Protein AF-A0AAN7I940-F1 (afdb_monomer_lite)

Secondary structure (DSSP, 8-state):
-HHHHHHHHHHHHHHHHHHHHHHHHHHHHHHHHHHHHHHHHHHHTT----HHHHHHHHHHHHHHHHHHHHHHHHHHHHTT-SS--HHHHHHHS-TTSS-SS---------------

Structure (mmCIF, N/CA/C/O backbone):
data_AF-A0AAN7I940-F1
#
_entry.id   AF-A0AAN7I940-F1
#
loop_
_atom_site.group_PDB
_atom_site.id
_atom_site.type_symbol
_atom_site.label_atom_id
_atom_site.label_alt_id
_atom_site.label_comp_id
_atom_site.label_asym_id
_atom_site.label_entity_id
_atom_site.label_seq_id
_atom_site.pdbx_PDB_ins_code
_atom_site.Cartn_x
_atom_site.Cartn_y
_atom_site.Cartn_z
_atom_site.occupancy
_atom_site.B_iso_or_equiv
_atom_site.auth_seq_id
_atom_site.auth_comp_id
_atom_site.auth_asym_id
_atom_site.auth_atom_id
_atom_site.pdbx_PDB_model_num
ATOM 1 N N . MET A 1 1 ? 41.127 17.660 -1.373 1.00 55.50 1 MET A N 1
ATOM 2 C CA . MET A 1 1 ? 40.218 16.534 -1.659 1.00 55.50 1 MET A CA 1
ATOM 3 C C . MET A 1 1 ? 39.115 16.435 -0.601 1.00 55.50 1 MET A C 1
ATOM 5 O O . MET A 1 1 ? 37.997 16.185 -1.002 1.00 55.50 1 MET A O 1
ATOM 9 N N . GLU A 1 2 ? 39.374 16.739 0.683 1.00 57.25 2 GLU A N 1
ATOM 10 C CA . GLU A 1 2 ? 38.366 16.709 1.779 1.00 57.25 2 GLU A CA 1
ATOM 11 C C . GLU A 1 2 ? 37.111 17.580 1.573 1.00 57.25 2 GLU A C 1
ATOM 13 O O . GLU A 1 2 ? 36.009 17.143 1.863 1.00 57.25 2 GLU A O 1
ATOM 18 N N . LYS A 1 3 ? 37.226 18.785 0.998 1.00 58.50 3 LYS A N 1
ATOM 19 C CA . LYS A 1 3 ? 36.043 19.645 0.775 1.00 58.50 3 LYS A CA 1
ATOM 20 C C . LYS A 1 3 ? 35.004 19.077 -0.201 1.00 58.50 3 LYS A C 1
ATOM 22 O O . LYS A 1 3 ? 33.882 19.563 -0.213 1.00 58.50 3 LYS A O 1
ATOM 27 N N . ALA A 1 4 ? 35.394 18.139 -1.065 1.00 63.47 4 ALA A N 1
ATOM 28 C CA . ALA A 1 4 ? 34.461 17.514 -1.999 1.00 63.47 4 ALA A CA 1
ATOM 29 C C . ALA A 1 4 ? 33.663 16.401 -1.309 1.00 63.47 4 ALA A C 1
ATOM 31 O O . ALA A 1 4 ? 32.468 16.299 -1.537 1.00 63.47 4 ALA A O 1
ATOM 32 N N . THR A 1 5 ? 34.304 15.644 -0.415 1.00 65.88 5 THR A N 1
ATOM 33 C CA . THR A 1 5 ? 33.672 14.535 0.308 1.00 65.88 5 THR A CA 1
ATOM 34 C C . THR A 1 5 ? 32.705 15.014 1.388 1.00 65.88 5 THR A C 1
ATOM 36 O O . THR A 1 5 ? 31.651 14.415 1.539 1.00 65.88 5 THR A O 1
ATOM 39 N N . ASP A 1 6 ? 33.005 16.120 2.082 1.00 68.31 6 ASP A N 1
ATOM 40 C CA . ASP A 1 6 ? 32.066 16.701 3.061 1.00 68.31 6 ASP A CA 1
ATOM 41 C C . ASP A 1 6 ? 30.784 17.209 2.382 1.00 68.31 6 ASP A C 1
ATOM 43 O O . ASP A 1 6 ? 29.684 16.973 2.862 1.00 68.31 6 ASP A O 1
ATOM 47 N N . MET A 1 7 ? 30.916 17.851 1.218 1.00 70.25 7 MET A N 1
ATOM 48 C CA . MET A 1 7 ? 29.776 18.406 0.479 1.00 70.25 7 MET A CA 1
ATOM 49 C C . MET A 1 7 ? 28.945 17.326 -0.241 1.00 70.25 7 MET A C 1
ATOM 51 O O . MET A 1 7 ? 27.768 17.541 -0.517 1.00 70.25 7 MET A O 1
ATOM 55 N N . GLU A 1 8 ? 29.547 16.177 -0.569 1.00 73.38 8 GLU A N 1
ATOM 56 C CA . GLU A 1 8 ? 28.844 14.990 -1.080 1.00 73.38 8 GLU A CA 1
ATOM 57 C C . GLU A 1 8 ? 28.077 14.268 0.039 1.00 73.38 8 GLU A C 1
ATOM 59 O O . GLU A 1 8 ? 26.919 13.918 -0.164 1.00 73.38 8 GLU A O 1
ATOM 64 N N . MET A 1 9 ? 28.668 14.138 1.230 1.00 73.44 9 MET A N 1
ATOM 65 C CA . MET A 1 9 ? 28.028 13.540 2.409 1.00 73.44 9 MET A CA 1
ATOM 66 C C . MET A 1 9 ? 26.847 14.380 2.916 1.00 73.44 9 MET A C 1
ATOM 68 O O . MET A 1 9 ? 25.762 13.845 3.100 1.00 73.44 9 MET A O 1
ATOM 72 N N . GLU A 1 10 ? 27.006 15.704 3.037 1.00 73.06 10 GLU A N 1
ATOM 73 C CA . GLU A 1 10 ? 25.899 16.616 3.380 1.00 73.06 10 GLU A CA 1
ATOM 74 C C . GLU A 1 10 ? 24.744 16.525 2.366 1.00 73.06 10 GLU A C 1
ATOM 76 O O . GLU A 1 10 ? 23.580 16.713 2.711 1.00 73.06 10 GLU A O 1
ATOM 81 N N . ARG A 1 11 ? 25.046 16.234 1.095 1.00 77.00 11 ARG A N 1
ATOM 82 C CA . ARG A 1 11 ? 24.033 16.081 0.047 1.00 77.00 11 ARG A CA 1
ATOM 83 C C . ARG A 1 11 ? 23.303 14.741 0.134 1.00 77.00 11 ARG A C 1
ATOM 85 O O . ARG A 1 11 ? 22.097 14.718 -0.087 1.00 77.00 11 ARG A O 1
ATOM 92 N N . GLU A 1 12 ? 24.010 13.659 0.447 1.00 76.75 12 GLU A N 1
ATOM 93 C CA . GLU A 1 12 ? 23.410 12.345 0.708 1.00 76.75 12 GLU A CA 1
ATOM 94 C C . GLU A 1 12 ? 22.530 12.372 1.966 1.00 76.75 12 GLU A C 1
ATOM 96 O O . GLU A 1 12 ? 21.412 11.873 1.919 1.00 76.75 12 GLU A O 1
ATOM 101 N N . GLU A 1 13 ? 22.967 13.033 3.044 1.00 76.94 13 GLU A N 1
ATOM 102 C CA . GLU A 1 13 ? 22.176 13.201 4.275 1.00 76.94 13 GLU A CA 1
ATOM 103 C C . GLU A 1 13 ? 20.863 13.960 4.019 1.00 76.94 13 GLU A C 1
ATOM 105 O O . GLU A 1 13 ? 19.803 13.554 4.493 1.00 76.94 13 GLU A O 1
ATOM 110 N N . VAL A 1 14 ? 20.908 15.033 3.219 1.00 76.44 14 VAL A N 1
ATOM 111 C CA . VAL A 1 14 ? 19.702 15.782 2.827 1.00 76.44 14 VAL A CA 1
ATOM 112 C C . VAL A 1 14 ? 18.778 14.933 1.948 1.00 76.44 14 VAL A C 1
ATOM 114 O O . VAL A 1 14 ? 17.565 14.962 2.138 1.00 76.44 14 VAL A O 1
ATOM 117 N N . GLU A 1 15 ? 19.319 14.161 1.000 1.00 77.88 15 GLU A N 1
ATOM 118 C CA . GLU A 1 15 ? 18.518 13.252 0.169 1.00 77.88 15 GLU A CA 1
ATOM 119 C C . GLU A 1 15 ? 17.878 12.132 1.017 1.00 77.88 15 GLU A C 1
ATOM 121 O O . GLU A 1 15 ? 16.708 11.800 0.811 1.00 77.88 15 GLU A O 1
ATOM 126 N N . GLU A 1 16 ? 18.584 11.593 2.014 1.00 77.12 16 GLU A N 1
ATOM 127 C CA . GLU A 1 16 ? 18.037 10.615 2.961 1.00 77.12 16 GLU A CA 1
ATOM 128 C C . GLU A 1 16 ? 16.908 11.209 3.817 1.00 77.12 16 GLU A C 1
ATOM 130 O O . GLU A 1 16 ? 15.819 10.629 3.848 1.00 77.12 16 GLU A O 1
ATOM 135 N N . GLU A 1 17 ? 17.100 12.384 4.429 1.00 75.25 17 GLU A N 1
ATOM 136 C CA . GLU A 1 17 ? 16.046 13.078 5.190 1.00 75.25 17 GLU A CA 1
ATOM 137 C C . GLU A 1 17 ? 14.809 13.364 4.323 1.00 75.25 17 GLU A C 1
ATOM 139 O O . GLU A 1 17 ? 13.666 13.156 4.749 1.00 75.25 17 GLU A O 1
ATOM 144 N N . GLU A 1 18 ? 15.009 13.805 3.077 1.00 77.69 18 GLU A N 1
ATOM 145 C CA . GLU A 1 18 ? 13.913 14.014 2.135 1.00 77.69 18 GLU A CA 1
ATOM 146 C C . GLU A 1 18 ? 13.168 12.700 1.853 1.00 77.69 18 GLU A C 1
ATOM 148 O O . GLU A 1 18 ? 11.934 12.674 1.903 1.00 77.69 18 GLU A O 1
ATOM 153 N N . THR A 1 19 ? 13.877 11.591 1.621 1.00 80.81 19 THR A N 1
ATOM 154 C CA . THR A 1 19 ? 13.238 10.284 1.394 1.00 80.81 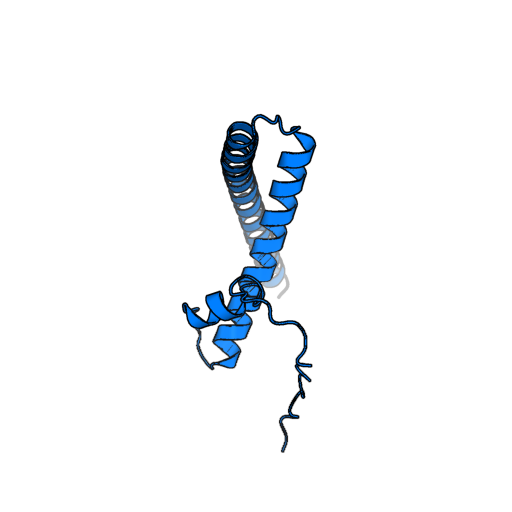19 THR A CA 1
ATOM 155 C C . THR A 1 19 ? 12.487 9.769 2.618 1.00 80.81 19 THR A C 1
ATOM 157 O O . THR A 1 19 ? 11.379 9.243 2.464 1.00 80.81 19 THR A O 1
ATOM 160 N N . GLU A 1 20 ? 13.023 9.967 3.825 1.00 80.88 20 GLU A N 1
ATOM 161 C CA . GLU A 1 20 ? 12.356 9.610 5.077 1.00 80.88 20 GLU A CA 1
ATOM 162 C C . GLU A 1 20 ? 11.066 10.422 5.237 1.00 80.88 20 GLU A C 1
ATOM 164 O O . GLU A 1 20 ? 9.993 9.843 5.438 1.00 80.88 20 GLU A O 1
ATOM 169 N N . SER A 1 21 ? 11.127 11.737 5.003 1.00 85.00 21 SER A N 1
ATOM 170 C CA . SER A 1 21 ? 9.958 12.620 5.076 1.00 85.00 21 SER A CA 1
ATOM 171 C C . SER A 1 21 ? 8.856 12.227 4.082 1.00 85.00 21 SER A C 1
ATOM 173 O O . SER A 1 21 ? 7.667 12.216 4.419 1.00 85.00 21 SER A O 1
ATOM 175 N N . VAL A 1 22 ? 9.231 11.835 2.859 1.00 88.88 22 VAL A N 1
ATOM 176 C CA . VAL A 1 22 ? 8.288 11.334 1.852 1.00 88.88 22 VAL A CA 1
ATOM 177 C C . VAL A 1 22 ? 7.698 9.999 2.298 1.00 88.88 22 VAL A C 1
ATOM 179 O O . VAL A 1 22 ? 6.491 9.784 2.155 1.00 88.88 22 VAL A O 1
ATOM 182 N N . SER A 1 23 ? 8.517 9.111 2.864 1.00 89.19 23 SER A N 1
ATOM 183 C CA . SER A 1 23 ? 8.070 7.806 3.353 1.00 89.19 23 SER A CA 1
ATOM 184 C C . SER A 1 23 ? 7.030 7.934 4.471 1.00 89.19 23 SER A C 1
ATOM 186 O O . SER A 1 23 ? 6.020 7.225 4.442 1.00 89.19 23 SER A O 1
ATOM 188 N N . ASP A 1 24 ? 7.192 8.899 5.377 1.00 91.38 24 ASP A N 1
ATOM 189 C CA . ASP A 1 24 ? 6.248 9.172 6.460 1.00 91.38 24 ASP A CA 1
ATOM 190 C C . ASP A 1 24 ? 4.906 9.683 5.938 1.00 91.38 24 ASP A C 1
ATOM 192 O O . ASP A 1 24 ? 3.842 9.210 6.353 1.00 91.38 24 ASP A O 1
ATOM 196 N N . VAL A 1 25 ? 4.938 10.603 4.969 1.00 94.88 25 VAL A N 1
ATOM 197 C CA . VAL A 1 25 ? 3.722 11.091 4.306 1.00 94.88 25 VAL A CA 1
ATOM 198 C C . VAL A 1 25 ? 2.994 9.942 3.607 1.00 94.88 25 VAL A C 1
ATOM 200 O O . VAL A 1 25 ? 1.769 9.826 3.715 1.00 94.88 25 VAL A O 1
ATOM 203 N N . LEU A 1 26 ? 3.723 9.067 2.909 1.00 94.62 26 LEU A N 1
ATOM 204 C CA . LEU A 1 26 ? 3.140 7.892 2.263 1.00 94.62 26 LEU A CA 1
ATOM 205 C C . LEU A 1 26 ? 2.549 6.926 3.291 1.00 94.62 26 LEU A C 1
ATOM 207 O O . LEU A 1 26 ? 1.434 6.447 3.086 1.00 94.62 26 LEU A O 1
ATOM 211 N N . ARG A 1 27 ? 3.239 6.679 4.406 1.00 94.50 27 ARG A N 1
ATOM 212 C CA . ARG A 1 27 ? 2.771 5.797 5.480 1.00 94.50 27 ARG A CA 1
ATOM 213 C C . ARG A 1 27 ? 1.492 6.320 6.128 1.00 94.50 27 ARG A C 1
ATOM 215 O O . ARG A 1 27 ? 0.565 5.540 6.351 1.00 94.50 27 ARG A O 1
ATOM 222 N N . ASP A 1 28 ? 1.387 7.626 6.370 1.00 95.50 28 ASP A N 1
ATOM 223 C CA . ASP A 1 28 ? 0.161 8.229 6.906 1.00 95.50 28 ASP A CA 1
ATOM 224 C C . ASP A 1 28 ? -1.015 8.101 5.923 1.00 95.50 28 ASP A C 1
ATOM 226 O O . ASP A 1 28 ? -2.097 7.625 6.283 1.00 95.50 28 ASP A O 1
ATOM 230 N N . ARG A 1 29 ? -0.794 8.418 4.641 1.00 96.38 29 ARG A N 1
ATOM 231 C CA . ARG A 1 29 ? -1.812 8.249 3.587 1.00 96.38 29 ARG A CA 1
ATOM 232 C C . ARG A 1 29 ? -2.244 6.793 3.423 1.00 96.38 29 ARG A C 1
ATOM 234 O O . ARG A 1 29 ? -3.432 6.509 3.224 1.00 96.38 29 ARG A O 1
ATOM 241 N N . PHE A 1 30 ? -1.296 5.871 3.532 1.00 95.88 30 PHE A N 1
ATOM 242 C CA . PHE A 1 30 ? -1.538 4.438 3.467 1.00 95.88 30 PHE A CA 1
ATOM 243 C C . PHE A 1 30 ? -2.381 3.959 4.656 1.00 95.88 30 PHE A C 1
ATOM 245 O O . PHE A 1 30 ? -3.343 3.208 4.475 1.00 95.88 30 PHE A O 1
ATOM 252 N N . ARG A 1 31 ? -2.094 4.457 5.864 1.00 96.81 31 ARG A N 1
ATOM 253 C CA . ARG A 1 31 ? -2.879 4.180 7.073 1.00 96.81 31 ARG A CA 1
ATOM 254 C C . ARG A 1 31 ? -4.317 4.677 6.944 1.00 96.81 31 ARG A C 1
ATOM 256 O O . ARG A 1 31 ? -5.235 3.914 7.225 1.00 96.81 31 ARG A O 1
ATOM 263 N N . LEU A 1 32 ? -4.537 5.903 6.460 1.00 97.25 32 LEU A N 1
ATOM 264 C CA . LEU A 1 32 ? -5.890 6.433 6.220 1.00 97.25 32 LEU A CA 1
ATOM 265 C C . LEU A 1 32 ? -6.691 5.554 5.247 1.00 97.25 32 LEU A C 1
ATOM 267 O O . LEU A 1 32 ? -7.865 5.266 5.480 1.00 97.25 32 LEU A O 1
ATOM 271 N N . SER A 1 33 ? -6.041 5.081 4.182 1.00 97.75 33 SER A N 1
ATOM 272 C CA . SER A 1 33 ? -6.662 4.167 3.216 1.00 97.75 33 SER A CA 1
ATOM 273 C C . SER A 1 33 ? -6.988 2.812 3.851 1.00 97.75 33 SER A C 1
ATOM 275 O O . SER A 1 33 ? -8.074 2.271 3.649 1.00 97.75 33 SER A O 1
ATOM 277 N N . THR A 1 34 ? -6.075 2.290 4.671 1.00 98.12 34 THR A N 1
ATOM 278 C CA . THR A 1 34 ? -6.257 1.025 5.391 1.00 98.12 34 THR A CA 1
ATOM 279 C C . THR A 1 34 ? -7.418 1.101 6.378 1.00 98.12 34 THR A C 1
ATOM 281 O O . THR A 1 34 ? -8.238 0.187 6.397 1.00 98.12 34 THR A O 1
ATOM 284 N N . ILE A 1 35 ? -7.543 2.198 7.136 1.00 97.56 35 ILE A N 1
ATOM 285 C CA . ILE A 1 35 ? -8.686 2.452 8.029 1.00 97.56 35 ILE A CA 1
ATOM 286 C C . ILE A 1 35 ? -9.992 2.371 7.241 1.00 97.56 35 ILE A C 1
ATOM 288 O O . ILE A 1 35 ? -10.868 1.583 7.587 1.00 97.56 35 ILE A O 1
ATOM 292 N N . SER A 1 36 ? -10.091 3.108 6.131 1.00 97.88 36 SER A N 1
ATOM 293 C CA . SER A 1 36 ? -11.310 3.137 5.318 1.00 97.88 36 SER A CA 1
ATOM 294 C C . SER A 1 36 ? -11.713 1.748 4.803 1.00 97.88 36 SER A C 1
ATOM 296 O O . SER A 1 36 ? -12.889 1.383 4.858 1.00 97.88 36 SER A O 1
ATOM 298 N N . ILE A 1 37 ? -10.749 0.947 4.338 1.00 97.88 37 ILE A N 1
ATOM 299 C CA . ILE A 1 37 ? -11.002 -0.417 3.851 1.00 97.88 37 ILE A CA 1
ATOM 300 C C . ILE A 1 37 ? -11.416 -1.342 5.002 1.00 97.88 37 ILE A C 1
ATOM 302 O O . ILE A 1 37 ? -12.393 -2.085 4.875 1.00 97.88 37 ILE A O 1
ATOM 306 N N . ALA A 1 38 ? -10.689 -1.288 6.117 1.00 97.44 38 ALA A N 1
ATOM 307 C CA . ALA A 1 38 ? -10.901 -2.134 7.282 1.00 97.44 38 ALA A CA 1
ATOM 308 C C . ALA A 1 38 ? -12.268 -1.880 7.934 1.00 97.44 38 ALA A C 1
ATOM 310 O O . ALA A 1 38 ? -13.005 -2.825 8.206 1.00 97.44 38 ALA A O 1
ATOM 311 N N . GLU A 1 39 ? -12.651 -0.615 8.114 1.00 96.25 39 GLU A N 1
ATOM 312 C CA . GLU A 1 39 ? -13.966 -0.231 8.634 1.00 96.25 39 GLU A CA 1
ATOM 313 C C . GLU A 1 39 ? -15.095 -0.630 7.681 1.00 96.25 39 GLU A C 1
ATOM 315 O O . GLU A 1 39 ? -16.135 -1.128 8.117 1.00 96.25 39 GLU A O 1
ATOM 320 N N . ALA A 1 40 ? -14.899 -0.454 6.369 1.00 97.69 40 ALA A N 1
ATOM 321 C CA . ALA A 1 40 ? -15.883 -0.870 5.378 1.00 97.69 40 ALA A CA 1
ATOM 322 C C . ALA A 1 40 ? -16.106 -2.391 5.401 1.00 97.69 40 ALA A C 1
ATOM 324 O O . ALA A 1 40 ? -17.249 -2.836 5.289 1.00 97.69 40 ALA A O 1
ATOM 325 N N . GLU A 1 41 ? -15.046 -3.190 5.557 1.00 97.56 41 GLU A N 1
ATOM 326 C CA . GLU A 1 41 ? -15.143 -4.645 5.721 1.00 97.56 41 GLU A CA 1
ATOM 327 C C . GLU A 1 41 ? -15.800 -5.025 7.054 1.00 97.56 41 GLU A C 1
ATOM 329 O O . GLU A 1 41 ? -16.729 -5.830 7.073 1.00 97.56 41 GLU A O 1
ATOM 334 N N . ALA A 1 42 ? -15.396 -4.409 8.165 1.00 96.56 42 ALA A N 1
ATOM 335 C CA . ALA A 1 42 ? -15.985 -4.668 9.476 1.00 96.56 42 ALA A CA 1
ATOM 336 C C . ALA A 1 42 ? -17.501 -4.396 9.463 1.00 96.56 42 ALA A C 1
ATOM 338 O O . ALA A 1 42 ? -18.298 -5.264 9.824 1.00 96.56 42 ALA A O 1
ATOM 339 N N . LYS A 1 43 ? -17.919 -3.253 8.901 1.00 96.38 43 LYS A N 1
ATOM 340 C CA . LYS A 1 43 ? -19.332 -2.880 8.750 1.00 96.38 43 LYS A CA 1
ATOM 341 C C . LYS A 1 43 ? -20.116 -3.861 7.878 1.00 96.38 43 LYS A C 1
ATOM 343 O O . LYS A 1 43 ? -21.252 -4.183 8.220 1.00 96.38 43 LYS A O 1
ATOM 348 N N . ARG A 1 44 ? -19.538 -4.347 6.770 1.00 97.62 44 ARG A N 1
ATOM 349 C CA . ARG A 1 44 ? -20.176 -5.377 5.924 1.00 97.62 44 ARG A CA 1
ATOM 350 C C . ARG A 1 44 ? -20.454 -6.667 6.694 1.00 97.62 44 ARG A C 1
ATOM 352 O O . ARG A 1 44 ? -21.474 -7.301 6.445 1.00 97.62 44 ARG A O 1
ATOM 359 N N . ASN A 1 45 ? -19.579 -7.019 7.631 1.00 96.94 45 ASN A N 1
ATOM 360 C CA . ASN A 1 45 ? -19.690 -8.229 8.444 1.00 96.94 45 ASN A CA 1
ATOM 361 C C . ASN A 1 45 ? -20.429 -8.012 9.776 1.00 96.94 45 ASN A C 1
ATOM 363 O O . ASN A 1 45 ? -20.562 -8.952 10.555 1.00 96.94 45 ASN A O 1
ATOM 367 N N . GLY A 1 46 ? -20.915 -6.795 10.056 1.00 96.94 46 GLY A N 1
ATOM 368 C CA . GLY A 1 46 ? -21.549 -6.466 11.337 1.00 96.94 46 GLY A CA 1
ATOM 369 C C . GLY A 1 46 ? -20.589 -6.567 12.528 1.00 96.94 46 GLY A C 1
ATOM 370 O O . GLY A 1 46 ? -21.014 -6.897 13.632 1.00 96.94 46 GLY A O 1
ATOM 371 N N . MET A 1 47 ? -19.298 -6.331 12.291 1.00 95.50 47 MET A N 1
ATOM 372 C CA . MET A 1 47 ? -18.228 -6.385 13.283 1.00 95.50 47 MET A CA 1
ATOM 373 C C . MET A 1 47 ? -17.633 -4.993 13.511 1.00 95.50 47 MET A C 1
ATOM 375 O O . MET A 1 47 ? -17.752 -4.101 12.670 1.00 95.50 47 MET A O 1
ATOM 379 N N . GLU A 1 48 ? -16.936 -4.836 14.631 1.00 95.12 48 GLU A N 1
ATOM 380 C CA . GLU A 1 48 ? -16.056 -3.700 14.898 1.00 95.12 48 GLU A CA 1
ATOM 381 C C . GLU A 1 48 ? -14.602 -4.166 14.817 1.00 95.12 48 GLU A C 1
ATOM 383 O O . GLU A 1 48 ? -14.279 -5.309 15.154 1.00 95.12 48 GLU A O 1
ATOM 388 N N . ILE A 1 49 ? -13.719 -3.280 14.364 1.00 96.88 49 ILE A N 1
ATOM 389 C CA . ILE A 1 49 ? -12.282 -3.532 14.313 1.00 96.88 49 ILE A CA 1
ATOM 390 C C . ILE A 1 49 ? -11.574 -2.584 15.273 1.00 96.88 49 ILE A C 1
ATOM 392 O O . ILE A 1 49 ? -11.874 -1.394 15.319 1.00 96.88 49 ILE A O 1
ATOM 396 N N . SER A 1 50 ? -10.647 -3.113 16.068 1.00 97.56 50 SER A N 1
ATOM 397 C CA . SER A 1 50 ? -9.917 -2.300 17.035 1.00 97.56 50 SER A CA 1
ATOM 398 C C . SER A 1 50 ? -8.796 -1.505 16.365 1.00 97.56 50 SER A C 1
ATOM 400 O O . SER A 1 50 ? -8.112 -1.998 15.464 1.00 97.56 50 SER A O 1
ATOM 402 N N . GLU A 1 51 ? -8.563 -0.283 16.844 1.00 96.50 51 GLU A N 1
ATOM 403 C CA . GLU A 1 51 ? -7.533 0.617 16.307 1.00 96.50 51 GLU A CA 1
ATOM 404 C C . GLU A 1 51 ? -6.128 -0.017 16.232 1.00 96.50 51 GLU A C 1
ATOM 406 O O . GLU A 1 51 ? -5.482 0.121 15.188 1.00 96.50 51 GLU A O 1
ATOM 411 N N . PRO A 1 52 ? -5.641 -0.781 17.241 1.00 97.69 52 PRO A N 1
ATOM 412 C CA . PRO A 1 52 ? -4.323 -1.414 17.157 1.00 97.69 52 PRO A CA 1
ATOM 413 C C . PRO A 1 52 ? -4.220 -2.447 16.032 1.00 97.69 52 PRO A C 1
ATOM 415 O O . PRO A 1 52 ? -3.148 -2.634 15.456 1.00 97.69 52 PRO A O 1
ATOM 418 N N . ILE A 1 53 ? -5.328 -3.114 15.697 1.00 97.12 53 ILE A N 1
ATOM 419 C CA . ILE A 1 53 ? -5.363 -4.083 14.600 1.00 97.12 53 ILE A CA 1
ATOM 420 C C . ILE A 1 53 ? -5.286 -3.355 13.260 1.00 97.12 53 ILE A C 1
ATOM 422 O O . ILE A 1 53 ? -4.516 -3.768 12.398 1.00 97.12 53 ILE A O 1
ATOM 426 N N . VAL A 1 54 ? -5.994 -2.235 13.096 1.00 97.38 54 VAL A N 1
ATOM 427 C CA . VAL A 1 54 ? -5.903 -1.416 11.877 1.00 97.38 54 VAL A CA 1
ATOM 428 C C . VAL A 1 54 ? -4.499 -0.832 11.693 1.00 97.38 54 VAL A C 1
ATOM 430 O O . VAL A 1 54 ? -3.964 -0.858 10.583 1.00 97.38 54 VAL A O 1
ATOM 433 N N . ALA A 1 55 ? -3.867 -0.360 12.772 1.00 96.44 55 ALA A N 1
ATOM 434 C CA . ALA A 1 55 ? -2.483 0.110 12.740 1.00 96.44 55 ALA A CA 1
ATOM 435 C C . ALA A 1 55 ? -1.518 -1.010 12.312 1.00 96.44 55 ALA A C 1
ATOM 437 O O . ALA A 1 55 ? -0.705 -0.816 11.410 1.00 96.44 55 ALA A O 1
ATOM 438 N N . CYS A 1 56 ? -1.673 -2.208 12.884 1.00 97.56 56 CYS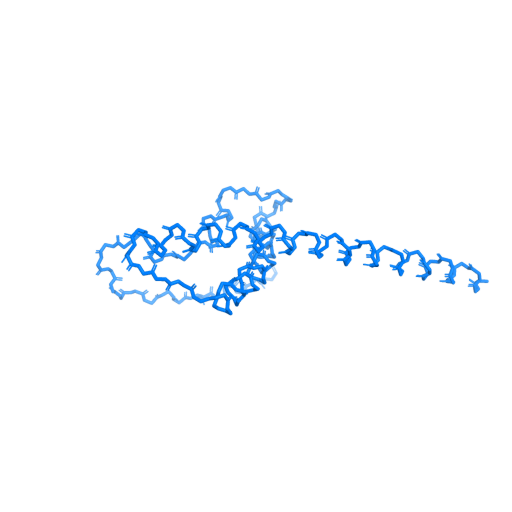 A N 1
ATOM 439 C CA . CYS A 1 56 ? -0.883 -3.383 12.519 1.00 97.56 56 CYS A CA 1
ATOM 440 C C . CYS A 1 56 ? -1.063 -3.773 11.041 1.00 97.56 56 CYS A C 1
ATOM 442 O O . CYS A 1 56 ? -0.077 -4.001 10.341 1.00 97.56 56 CYS A O 1
ATOM 444 N N . ILE A 1 57 ? -2.303 -3.799 10.537 1.00 97.38 57 ILE A N 1
ATOM 445 C CA . ILE A 1 57 ? -2.585 -4.078 9.120 1.00 97.38 57 ILE A CA 1
ATOM 446 C C . ILE A 1 57 ? -1.921 -3.026 8.228 1.00 97.38 57 ILE A C 1
ATOM 448 O O . ILE A 1 57 ? -1.321 -3.386 7.218 1.00 97.38 57 ILE A O 1
ATOM 452 N N . SER A 1 58 ? -1.988 -1.750 8.615 1.00 97.56 58 SER A N 1
ATOM 453 C CA . SER A 1 58 ? -1.381 -0.649 7.857 1.00 97.56 58 SER A CA 1
ATOM 454 C C . SER A 1 58 ? 0.128 -0.845 7.724 1.00 97.56 58 SER A C 1
ATOM 456 O O . SER A 1 58 ? 0.663 -0.774 6.621 1.00 97.56 58 SER A O 1
ATOM 458 N N . ASP A 1 59 ? 0.806 -1.171 8.827 1.00 95.88 59 ASP A N 1
ATOM 459 C CA . ASP A 1 59 ? 2.249 -1.412 8.838 1.00 95.88 59 ASP A CA 1
ATOM 460 C C . ASP A 1 59 ? 2.642 -2.659 8.036 1.00 95.88 59 ASP A C 1
ATOM 462 O O . ASP A 1 59 ? 3.637 -2.645 7.309 1.00 95.88 59 ASP A O 1
ATOM 466 N N . LEU A 1 60 ? 1.871 -3.745 8.150 1.00 96.31 60 LEU A N 1
ATOM 467 C CA . LEU A 1 60 ? 2.117 -4.973 7.395 1.00 96.31 60 LEU A CA 1
ATOM 468 C C . LEU A 1 60 ? 1.945 -4.754 5.894 1.00 96.31 60 LEU A C 1
ATOM 470 O O . LEU A 1 60 ? 2.796 -5.174 5.115 1.00 96.31 60 LEU A O 1
ATOM 474 N N . ALA A 1 61 ? 0.868 -4.090 5.483 1.00 96.12 61 ALA A N 1
ATOM 475 C CA . ALA A 1 61 ? 0.587 -3.855 4.077 1.00 96.12 61 ALA A CA 1
ATOM 476 C C . ALA A 1 61 ? 1.548 -2.819 3.460 1.00 96.12 61 ALA A C 1
ATOM 478 O O . ALA A 1 61 ? 1.933 -2.979 2.302 1.00 96.12 61 ALA A O 1
ATOM 479 N N . PHE A 1 62 ? 2.031 -1.838 4.233 1.00 94.81 62 PHE A N 1
ATOM 480 C CA . PHE A 1 62 ? 3.087 -0.922 3.788 1.00 94.81 62 PHE A CA 1
ATOM 481 C C . PHE A 1 62 ? 4.420 -1.655 3.557 1.00 94.81 62 PHE A C 1
ATOM 483 O O . PHE A 1 62 ? 5.019 -1.529 2.492 1.00 94.81 62 PHE A O 1
ATOM 490 N N . LYS A 1 63 ? 4.845 -2.511 4.500 1.00 93.81 63 LYS A N 1
ATOM 491 C CA . LYS A 1 63 ? 6.037 -3.370 4.333 1.00 93.81 63 LYS A CA 1
ATOM 492 C C . LYS A 1 63 ? 5.886 -4.358 3.175 1.00 93.81 63 LYS A C 1
ATOM 494 O O . LYS A 1 63 ? 6.844 -4.639 2.461 1.00 93.81 63 LYS A O 1
ATOM 499 N N . TYR A 1 64 ? 4.681 -4.892 2.984 1.00 95.06 64 TYR A N 1
ATOM 500 C CA . TYR A 1 64 ? 4.382 -5.782 1.868 1.00 95.06 64 TYR A CA 1
ATOM 501 C C . TYR A 1 64 ? 4.513 -5.066 0.519 1.00 95.06 64 TYR A C 1
ATOM 503 O O . TYR A 1 64 ? 5.050 -5.652 -0.416 1.00 95.06 64 TYR A O 1
ATOM 511 N N . ALA A 1 65 ? 4.095 -3.800 0.420 1.00 94.69 65 ALA A N 1
ATOM 512 C CA . ALA A 1 65 ? 4.237 -3.014 -0.804 1.00 94.69 65 ALA A CA 1
ATOM 513 C C . ALA A 1 65 ? 5.708 -2.845 -1.229 1.00 94.69 65 ALA A C 1
ATOM 515 O O . ALA A 1 65 ? 6.005 -2.913 -2.420 1.00 94.69 65 ALA A O 1
ATOM 516 N N . GLU A 1 66 ? 6.631 -2.693 -0.274 1.00 93.38 66 GLU A N 1
ATOM 517 C CA . GLU A 1 66 ? 8.071 -2.626 -0.552 1.00 93.38 66 GLU A CA 1
ATOM 518 C C . GLU A 1 66 ? 8.599 -3.936 -1.159 1.00 93.38 66 GLU A C 1
ATOM 520 O O . GLU A 1 66 ? 9.300 -3.922 -2.171 1.00 93.38 66 GLU A O 1
ATOM 525 N N . GLN A 1 67 ? 8.246 -5.080 -0.564 1.00 94.06 67 GLN A N 1
ATOM 526 C CA . GLN A 1 67 ? 8.659 -6.389 -1.083 1.00 94.06 67 GLN A CA 1
ATOM 527 C C . GLN A 1 67 ? 8.035 -6.671 -2.450 1.00 94.06 67 GLN A C 1
ATOM 529 O O . GLN A 1 67 ? 8.731 -7.095 -3.367 1.00 94.06 67 GLN A O 1
ATOM 534 N N . LEU A 1 68 ? 6.754 -6.339 -2.618 1.00 95.56 68 LEU A N 1
ATOM 535 C CA . LEU A 1 68 ? 6.061 -6.465 -3.892 1.00 95.56 68 LEU A CA 1
ATOM 536 C C . LEU A 1 68 ? 6.745 -5.639 -4.991 1.00 95.56 68 LEU A C 1
ATOM 538 O O . LEU A 1 68 ? 6.919 -6.132 -6.100 1.00 95.56 68 LEU A O 1
ATOM 542 N N . ALA A 1 69 ? 7.170 -4.406 -4.701 1.00 96.19 69 ALA A N 1
ATOM 543 C CA . ALA A 1 69 ? 7.886 -3.578 -5.670 1.00 96.19 69 ALA A CA 1
ATOM 544 C C . ALA A 1 69 ? 9.208 -4.226 -6.126 1.00 96.19 69 ALA A C 1
ATOM 546 O O . ALA A 1 69 ? 9.494 -4.239 -7.325 1.00 96.19 69 ALA A O 1
ATOM 547 N N . LYS A 1 70 ? 9.971 -4.817 -5.194 1.00 96.06 70 LYS A N 1
ATOM 548 C CA . LYS A 1 70 ? 11.219 -5.544 -5.496 1.00 96.06 70 LYS A CA 1
ATOM 549 C C . LYS A 1 70 ? 10.959 -6.781 -6.352 1.00 96.06 70 LYS A C 1
ATOM 551 O O . LYS A 1 70 ? 11.650 -6.995 -7.345 1.00 96.06 70 LYS A O 1
ATOM 556 N N . ASP A 1 71 ? 9.937 -7.560 -6.013 1.00 95.44 71 ASP A N 1
ATOM 557 C CA . ASP A 1 71 ? 9.559 -8.743 -6.787 1.00 95.44 71 ASP A CA 1
ATOM 558 C C . ASP A 1 71 ? 9.144 -8.364 -8.219 1.00 95.44 71 ASP A C 1
ATOM 560 O O . ASP A 1 71 ? 9.608 -8.973 -9.183 1.00 95.44 71 ASP A O 1
ATOM 564 N N . LEU A 1 72 ? 8.334 -7.311 -8.384 1.00 96.75 72 LEU A N 1
ATOM 565 C CA . LEU A 1 72 ? 7.909 -6.822 -9.702 1.00 96.75 72 LEU A CA 1
ATOM 566 C C . LEU A 1 72 ? 9.084 -6.339 -10.557 1.00 96.75 72 LEU A C 1
ATOM 568 O O . LEU A 1 72 ? 9.116 -6.599 -11.764 1.00 96.75 72 LEU A O 1
ATOM 572 N N . GLU A 1 73 ? 10.052 -5.656 -9.948 1.00 96.88 73 GLU A N 1
ATOM 573 C CA . GLU A 1 73 ? 11.283 -5.265 -10.628 1.00 96.88 73 GLU A CA 1
ATOM 574 C C . GLU A 1 73 ? 12.069 -6.499 -11.092 1.00 96.88 73 GLU A C 1
ATOM 576 O O . GLU A 1 73 ? 12.444 -6.584 -12.264 1.00 96.88 73 GLU A O 1
ATOM 581 N N . LEU A 1 74 ? 12.264 -7.485 -10.211 1.00 96.56 74 LEU A N 1
ATOM 582 C CA . LEU A 1 74 ? 12.978 -8.722 -10.533 1.00 96.56 74 LEU A CA 1
ATOM 583 C C . LEU A 1 74 ? 12.292 -9.515 -11.652 1.00 96.56 74 LEU A C 1
ATOM 585 O O . LEU A 1 74 ? 12.971 -10.044 -12.535 1.00 96.56 74 LEU A O 1
ATOM 589 N N . PHE A 1 75 ? 10.959 -9.571 -11.674 1.00 95.62 75 PHE A N 1
ATOM 590 C CA . PHE A 1 75 ? 10.206 -10.235 -12.742 1.00 95.62 75 PHE A CA 1
ATOM 591 C C . PHE A 1 75 ? 10.373 -9.534 -14.093 1.00 95.62 75 PHE A C 1
ATOM 593 O O . PHE A 1 75 ? 10.636 -10.192 -15.108 1.00 95.62 75 PHE A O 1
ATOM 600 N N . ALA A 1 76 ? 10.327 -8.200 -14.110 1.00 96.94 76 ALA A N 1
ATOM 601 C CA . ALA A 1 76 ? 10.583 -7.434 -15.322 1.00 96.94 76 ALA A CA 1
ATOM 602 C C . ALA A 1 76 ? 12.026 -7.640 -15.818 1.00 96.94 76 ALA A C 1
ATOM 604 O O . ALA A 1 76 ? 12.238 -7.904 -17.008 1.00 96.94 76 ALA A O 1
ATOM 605 N N . GLN A 1 77 ? 13.009 -7.597 -14.911 1.00 97.06 77 GLN A N 1
ATOM 606 C CA . GLN A 1 77 ? 14.424 -7.810 -15.223 1.00 97.06 77 GLN A CA 1
ATOM 607 C C . GLN A 1 77 ? 14.699 -9.227 -15.744 1.00 97.06 77 GLN A C 1
ATOM 609 O O . GLN A 1 77 ? 15.447 -9.381 -16.711 1.00 97.06 77 GLN A O 1
ATOM 614 N N . HIS A 1 78 ?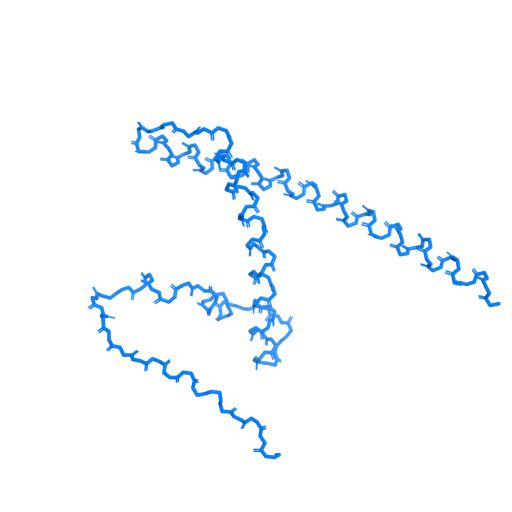 14.054 -10.256 -15.183 1.00 95.56 78 HIS A N 1
ATOM 615 C CA . HIS A 1 78 ? 14.146 -11.635 -15.676 1.00 95.56 78 HIS A CA 1
ATOM 616 C C . HIS A 1 78 ? 13.689 -11.753 -17.138 1.00 95.56 78 HIS A C 1
ATOM 618 O O . HIS A 1 78 ? 14.278 -12.485 -17.930 1.00 95.56 78 HIS A O 1
ATOM 624 N N . ALA A 1 79 ? 12.689 -10.962 -17.532 1.00 94.31 79 ALA A N 1
ATOM 625 C CA . ALA A 1 79 ? 12.233 -10.845 -18.913 1.00 94.31 79 ALA A CA 1
ATOM 626 C C . ALA A 1 79 ? 13.047 -9.836 -19.757 1.00 94.31 79 ALA A C 1
ATOM 628 O O . ALA A 1 79 ? 12.609 -9.460 -20.845 1.00 94.31 79 ALA A O 1
ATOM 629 N N . SER A 1 80 ? 14.211 -9.376 -19.275 1.00 96.31 80 SER A N 1
ATOM 630 C CA . SER A 1 80 ? 15.061 -8.351 -19.907 1.00 96.31 80 SER A CA 1
ATOM 631 C C . SER A 1 80 ? 14.339 -7.019 -20.180 1.00 96.31 80 SER A C 1
ATOM 633 O O . SER A 1 80 ? 14.652 -6.306 -21.136 1.00 96.31 80 SER A O 1
ATOM 635 N N . ARG A 1 81 ? 13.352 -6.666 -19.346 1.00 96.69 81 ARG A N 1
ATOM 636 C CA . ARG A 1 81 ? 12.578 -5.419 -19.425 1.00 96.69 81 ARG A CA 1
ATOM 637 C C . ARG A 1 81 ? 12.947 -4.484 -18.274 1.00 96.69 81 ARG A C 1
ATOM 639 O O . ARG A 1 81 ? 13.273 -4.920 -17.181 1.00 96.69 81 ARG A O 1
ATOM 646 N N . LYS A 1 82 ? 12.835 -3.177 -18.525 1.00 94.88 82 LYS A N 1
ATOM 647 C CA . LYS A 1 82 ? 12.969 -2.115 -17.505 1.00 94.88 82 LYS A CA 1
ATOM 648 C C . LYS A 1 82 ? 11.623 -1.566 -17.018 1.00 94.88 82 LYS A C 1
ATOM 650 O O . LYS A 1 82 ? 11.587 -0.690 -16.168 1.00 94.88 82 LYS A O 1
ATOM 655 N N . ILE A 1 83 ? 10.526 -2.023 -17.621 1.00 96.75 83 ILE A N 1
ATOM 656 C CA . ILE A 1 83 ? 9.169 -1.543 -17.356 1.00 96.75 83 ILE A CA 1
ATOM 657 C C . ILE A 1 83 ? 8.344 -2.737 -16.887 1.00 96.75 83 ILE A C 1
ATOM 659 O O . ILE A 1 83 ? 8.236 -3.734 -17.615 1.00 96.75 83 ILE A O 1
ATOM 663 N N . VAL A 1 84 ? 7.773 -2.601 -15.690 1.00 96.06 84 VAL A N 1
ATOM 664 C CA . VAL A 1 84 ? 6.820 -3.550 -15.109 1.00 96.06 84 VAL A CA 1
ATOM 665 C C . VAL A 1 84 ? 5.549 -3.561 -15.955 1.00 96.06 84 VAL A C 1
ATOM 667 O O . VAL A 1 84 ? 5.021 -2.514 -16.335 1.00 96.06 84 VAL A O 1
ATOM 670 N N . LYS A 1 85 ? 5.066 -4.757 -16.270 1.00 95.31 85 LYS A N 1
ATOM 671 C CA . LYS A 1 85 ? 3.844 -5.001 -17.034 1.00 95.31 85 LYS A CA 1
ATOM 672 C C . LYS A 1 85 ? 2.908 -5.923 -16.255 1.00 95.31 85 LYS A C 1
ATOM 674 O O . LYS A 1 85 ? 3.242 -6.431 -15.188 1.00 95.31 85 LYS A O 1
ATOM 679 N N . MET A 1 86 ? 1.715 -6.150 -16.799 1.00 95.50 86 MET A N 1
ATOM 680 C CA . MET A 1 86 ? 0.696 -6.976 -16.147 1.00 95.50 86 MET A CA 1
ATOM 681 C C . MET A 1 86 ? 1.155 -8.418 -15.912 1.00 95.50 86 MET A C 1
ATOM 683 O O . MET A 1 86 ? 0.755 -9.008 -14.915 1.00 95.50 86 MET A O 1
ATOM 687 N N . GLU A 1 87 ? 2.005 -8.981 -16.774 1.00 93.19 87 GLU A N 1
ATOM 688 C CA . GLU A 1 87 ? 2.584 -10.312 -16.563 1.00 93.19 87 GLU A CA 1
ATOM 689 C C . GLU A 1 87 ? 3.378 -10.426 -15.251 1.00 93.19 87 GLU A C 1
ATOM 69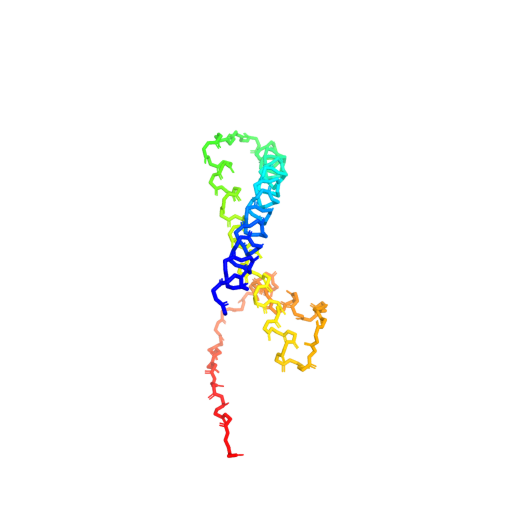1 O O . GLU A 1 87 ? 3.290 -11.451 -14.578 1.00 93.19 87 GLU A O 1
ATOM 696 N N . ASP A 1 88 ? 4.075 -9.362 -14.845 1.00 94.50 88 ASP A N 1
ATOM 697 C CA . ASP A 1 88 ? 4.848 -9.323 -13.600 1.00 94.50 88 ASP A CA 1
ATOM 698 C C . ASP A 1 88 ? 3.902 -9.272 -12.390 1.00 94.50 88 ASP A C 1
ATOM 700 O O . ASP A 1 88 ? 4.092 -9.979 -11.401 1.00 94.50 88 ASP A O 1
ATOM 704 N N . VAL A 1 89 ? 2.815 -8.498 -12.505 1.00 93.94 89 VAL A N 1
ATOM 705 C CA . VAL A 1 89 ? 1.770 -8.402 -11.472 1.00 93.94 89 VAL A CA 1
ATOM 706 C C . VAL A 1 89 ? 1.053 -9.738 -11.288 1.00 93.94 89 VAL A C 1
ATOM 708 O O . VAL A 1 89 ? 0.820 -10.164 -10.160 1.00 93.94 89 VAL A O 1
ATOM 711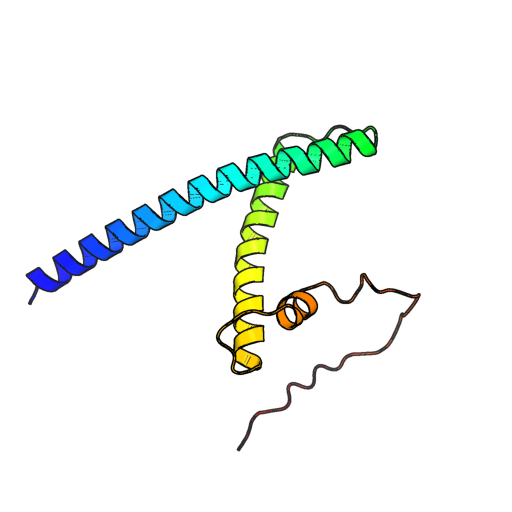 N N . ILE A 1 90 ? 0.745 -10.442 -12.377 1.00 93.50 90 ILE A N 1
ATOM 712 C CA . ILE A 1 90 ? 0.124 -11.771 -12.313 1.00 93.50 90 ILE A CA 1
ATOM 713 C C . ILE A 1 90 ? 1.053 -12.767 -11.611 1.00 93.50 90 ILE A C 1
ATOM 715 O O . ILE A 1 90 ? 0.580 -13.555 -10.794 1.00 93.50 90 ILE A O 1
ATOM 719 N N . LEU A 1 91 ? 2.359 -12.711 -11.890 1.00 91.38 91 LEU A N 1
ATOM 720 C CA . LEU A 1 91 ? 3.349 -13.583 -11.258 1.00 91.38 91 LEU A CA 1
ATOM 721 C C . LEU A 1 91 ? 3.512 -13.301 -9.755 1.00 91.38 91 LEU A C 1
ATOM 723 O O . LEU A 1 91 ? 3.749 -14.231 -8.990 1.00 91.38 91 LEU A O 1
ATOM 727 N N . SER A 1 92 ? 3.334 -12.046 -9.330 1.00 89.12 92 SER A N 1
ATOM 728 C CA . SER A 1 92 ? 3.364 -11.656 -7.911 1.00 89.12 92 SER A CA 1
ATOM 729 C C . SER A 1 92 ? 2.135 -12.104 -7.107 1.00 89.12 92 SER A C 1
ATOM 731 O O . SER A 1 92 ? 2.164 -12.138 -5.875 1.00 89.12 92 SER A O 1
ATOM 733 N N . GLY A 1 93 ? 1.036 -12.442 -7.786 1.00 84.38 93 GLY A N 1
ATOM 734 C CA . GLY A 1 93 ? -0.198 -12.858 -7.135 1.00 84.38 93 GLY A CA 1
ATOM 735 C C . GLY A 1 93 ? -0.101 -14.275 -6.556 1.00 84.38 93 GLY A C 1
ATOM 736 O O . GLY A 1 93 ? 0.523 -15.152 -7.154 1.00 84.38 93 GLY A O 1
ATOM 737 N N . PRO A 1 94 ? -0.764 -14.567 -5.422 1.00 64.31 94 PRO A N 1
ATOM 738 C CA . PRO A 1 94 ? -0.875 -15.933 -4.939 1.00 64.31 94 PRO A CA 1
ATOM 739 C C . PRO A 1 94 ? -1.638 -16.771 -5.972 1.00 64.31 94 PRO A C 1
ATOM 741 O O . PRO A 1 94 ? -2.852 -16.632 -6.136 1.00 64.31 94 PRO A O 1
ATOM 744 N N . THR A 1 95 ? -0.929 -17.698 -6.619 1.00 56.38 95 THR A N 1
ATOM 745 C CA . THR A 1 95 ? -1.401 -18.688 -7.613 1.00 56.38 95 THR A CA 1
ATOM 746 C C . THR A 1 95 ? -2.612 -19.532 -7.156 1.00 56.38 95 THR A C 1
ATOM 748 O O . THR A 1 95 ? -3.120 -20.364 -7.900 1.00 56.38 95 THR A O 1
ATOM 751 N N . LEU A 1 96 ? -3.111 -19.336 -5.933 1.00 46.22 96 LEU A N 1
ATOM 752 C CA . LEU A 1 96 ? -4.137 -20.139 -5.270 1.00 46.22 96 LEU A CA 1
ATOM 753 C C . LEU A 1 96 ? -5.566 -19.572 -5.344 1.00 46.22 96 LEU A C 1
ATOM 755 O O . LEU A 1 96 ? -6.489 -20.273 -4.938 1.00 46.22 96 LEU A O 1
ATOM 759 N N . LEU A 1 97 ? -5.793 -18.354 -5.855 1.00 48.25 97 LEU A N 1
ATOM 760 C CA . LEU A 1 97 ? -7.157 -17.789 -5.939 1.00 48.25 97 LEU A CA 1
ATOM 761 C C . LEU A 1 97 ? -7.900 -18.102 -7.248 1.00 48.25 97 LEU A C 1
ATOM 763 O O . LEU A 1 97 ? -9.099 -17.853 -7.347 1.00 48.25 97 LEU A O 1
ATOM 767 N N . LEU A 1 98 ? -7.235 -18.739 -8.214 1.00 47.53 98 LEU A N 1
ATOM 768 C CA . LEU A 1 98 ? -7.889 -19.426 -9.330 1.00 47.53 98 LEU A CA 1
ATOM 769 C C . LEU A 1 98 ? -7.993 -20.921 -8.990 1.00 47.53 98 LEU A C 1
ATOM 771 O O . LEU A 1 98 ? -7.340 -21.767 -9.597 1.00 47.53 98 LEU A O 1
ATOM 775 N N . GLY A 1 99 ? -8.751 -21.259 -7.945 1.00 44.38 99 GLY A N 1
ATOM 776 C CA . GLY A 1 99 ? -8.998 -22.660 -7.596 1.00 44.38 99 GLY A CA 1
ATOM 777 C C . GLY A 1 99 ? -9.730 -23.399 -8.725 1.00 44.38 99 GLY A C 1
ATOM 778 O O . GLY A 1 99 ? -10.370 -22.781 -9.576 1.00 44.38 99 GLY A O 1
ATOM 779 N N . PRO A 1 100 ? -9.708 -24.740 -8.725 1.00 57.34 100 PRO A N 1
ATOM 780 C CA . PRO A 1 100 ? -11.037 -25.362 -8.808 1.00 57.34 100 PRO A CA 1
ATOM 781 C C . PRO A 1 100 ? -11.336 -26.280 -7.620 1.00 57.34 100 PRO A C 1
ATOM 783 O O . PRO A 1 100 ? -12.377 -26.176 -6.990 1.00 57.34 100 PRO A O 1
ATOM 786 N N . HIS A 1 101 ? -10.412 -27.185 -7.318 1.00 44.91 101 HIS A N 1
ATOM 787 C CA . HIS A 1 101 ? -10.420 -28.166 -6.227 1.00 44.91 101 HIS A CA 1
ATOM 788 C C . HIS A 1 101 ? -9.063 -28.915 -6.266 1.00 44.91 101 HIS A C 1
ATOM 790 O O . HIS A 1 101 ? -8.981 -30.119 -6.023 1.00 44.91 101 HIS A O 1
ATOM 796 N N . ALA A 1 102 ? -7.987 -28.242 -6.702 1.00 48.03 102 ALA A N 1
ATOM 797 C CA . ALA A 1 102 ? -6.794 -28.879 -7.264 1.00 48.03 102 ALA A CA 1
ATOM 798 C C . ALA A 1 102 ? -5.689 -29.091 -6.220 1.00 48.03 102 ALA A C 1
ATOM 800 O O . ALA A 1 102 ? -4.642 -28.449 -6.222 1.00 48.03 102 ALA A O 1
ATOM 801 N N . ALA A 1 103 ? -5.924 -30.038 -5.317 1.00 46.88 103 ALA A N 1
ATOM 802 C CA . ALA A 1 103 ? -4.839 -30.682 -4.601 1.00 46.88 103 ALA A CA 1
ATOM 803 C C . ALA A 1 103 ? -3.927 -31.443 -5.585 1.00 46.88 103 ALA A C 1
ATOM 805 O O . ALA A 1 103 ? -4.412 -32.121 -6.486 1.00 46.88 103 ALA A O 1
ATOM 806 N N . ARG A 1 104 ? -2.624 -31.438 -5.280 1.00 48.44 104 ARG A N 1
ATOM 807 C CA . ARG A 1 104 ? -1.581 -32.369 -5.756 1.00 48.44 104 ARG A CA 1
ATOM 808 C C . ARG A 1 104 ? -1.076 -32.189 -7.192 1.00 48.44 104 ARG A C 1
ATOM 810 O O . ARG A 1 104 ? -1.455 -32.898 -8.112 1.00 48.44 104 ARG A O 1
ATOM 817 N N . GLY A 1 105 ? -0.020 -31.391 -7.293 1.00 37.41 105 GLY A N 1
ATOM 818 C CA . GLY A 1 105 ? 1.042 -31.572 -8.275 1.00 37.41 105 GLY A CA 1
ATOM 819 C C . GLY A 1 105 ? 2.283 -30.839 -7.790 1.00 37.41 105 GLY A C 1
ATOM 820 O O . GLY A 1 105 ? 2.300 -29.616 -7.793 1.00 37.41 105 GLY A O 1
ATOM 821 N N . ARG A 1 106 ? 3.288 -31.576 -7.299 1.00 46.41 106 ARG A N 1
ATOM 822 C CA . ARG A 1 106 ? 4.602 -31.032 -6.922 1.00 46.41 106 ARG A CA 1
ATOM 823 C C . ARG A 1 106 ? 5.128 -30.158 -8.057 1.00 46.41 106 ARG A C 1
ATOM 825 O O . ARG A 1 106 ? 5.508 -30.683 -9.098 1.00 46.41 106 ARG A O 1
ATOM 832 N N . MET A 1 107 ? 5.225 -28.857 -7.825 1.00 40.06 107 MET A N 1
ATOM 833 C CA . MET A 1 107 ? 6.088 -28.006 -8.628 1.00 40.06 107 MET A CA 1
ATOM 834 C C . MET A 1 107 ? 7.487 -28.139 -8.044 1.00 40.06 107 MET A C 1
ATOM 836 O O . MET A 1 107 ? 7.864 -27.470 -7.088 1.00 40.06 107 MET A O 1
ATOM 840 N N . HIS A 1 108 ? 8.227 -29.106 -8.579 1.00 35.12 108 HIS A N 1
ATOM 841 C CA . HIS A 1 108 ? 9.673 -29.126 -8.465 1.00 35.12 108 HIS A CA 1
ATOM 842 C C . HIS A 1 108 ? 10.149 -27.874 -9.210 1.00 35.12 108 HIS A C 1
ATOM 844 O O . HIS A 1 108 ? 10.187 -27.866 -10.439 1.00 35.12 108 HIS A O 1
ATOM 850 N N . VAL A 1 109 ? 10.451 -26.792 -8.488 1.00 42.00 109 VAL A N 1
ATOM 851 C CA . VAL A 1 109 ? 11.259 -25.708 -9.049 1.00 42.00 109 VAL A CA 1
ATOM 852 C C . VAL A 1 109 ? 12.641 -26.311 -9.254 1.00 42.00 109 VAL A C 1
ATOM 854 O O . VAL A 1 109 ? 13.471 -26.375 -8.350 1.00 42.00 109 VAL A O 1
ATOM 857 N N . SER A 1 110 ? 12.848 -26.883 -10.437 1.00 34.94 110 SER A N 1
ATOM 858 C CA . SER A 1 110 ? 14.183 -27.161 -10.927 1.00 34.94 110 SER A CA 1
ATOM 859 C C . SER A 1 110 ? 14.761 -25.799 -11.275 1.00 34.94 110 SER A C 1
ATOM 861 O O . SER A 1 110 ? 14.413 -25.208 -12.294 1.00 34.94 110 SER A O 1
ATOM 863 N N . VAL A 1 111 ? 15.583 -25.275 -10.365 1.00 45.06 111 VAL A N 1
ATOM 864 C CA . VAL A 1 111 ? 16.553 -24.229 -10.677 1.00 45.06 111 VAL A CA 1
ATOM 865 C C . VAL A 1 111 ? 17.435 -24.815 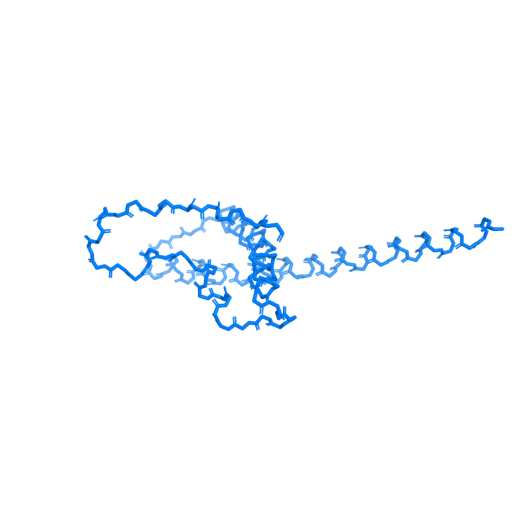-11.777 1.00 45.06 111 VAL A C 1
ATOM 867 O O . VAL A 1 111 ? 18.368 -25.571 -11.509 1.00 45.06 111 VAL A O 1
ATOM 870 N N . ALA A 1 112 ? 17.062 -24.568 -13.031 1.00 39.56 112 ALA A N 1
ATOM 871 C CA . ALA A 1 112 ? 17.894 -24.890 -14.170 1.00 39.56 112 ALA A CA 1
ATOM 872 C C . ALA A 1 112 ? 19.093 -23.941 -14.114 1.00 39.56 112 ALA A C 1
ATOM 874 O O . ALA A 1 112 ? 18.994 -22.755 -14.414 1.00 39.56 112 ALA A O 1
ATOM 875 N N . SER A 1 113 ? 20.198 -24.501 -13.628 1.00 43.53 113 SER A N 1
ATOM 876 C CA . SER A 1 113 ? 21.571 -24.034 -13.771 1.00 43.53 113 SER A CA 1
ATOM 877 C C . SER A 1 113 ? 21.772 -23.288 -15.093 1.00 43.53 113 SER A C 1
ATOM 879 O O . SER A 1 113 ? 21.779 -23.911 -16.153 1.00 43.53 113 SER A O 1
ATOM 881 N N . CYS A 1 114 ? 21.981 -21.971 -15.026 1.00 34.47 114 CYS A N 1
ATOM 882 C CA . CYS A 1 114 ? 22.656 -21.258 -16.103 1.00 34.47 114 CYS A CA 1
ATOM 883 C C . CYS A 1 114 ? 24.123 -21.701 -16.119 1.00 34.47 114 CYS A C 1
ATOM 885 O O . CYS A 1 114 ? 24.853 -21.487 -15.153 1.00 34.47 114 CYS A O 1
ATOM 887 N N . GLY A 1 115 ? 24.525 -22.327 -17.219 1.00 42.44 115 GLY A N 1
ATOM 888 C CA . GLY A 1 115 ? 25.909 -22.586 -17.600 1.00 42.44 115 GLY A CA 1
ATOM 889 C C . GLY A 1 115 ? 25.952 -23.454 -18.863 1.00 42.44 115 GLY A C 1
ATOM 890 O O . GLY A 1 115 ? 25.027 -24.248 -19.065 1.00 42.44 115 GLY A O 1
ATOM 891 N N . PRO A 1 116 ? 27.000 -23.362 -19.699 1.00 42.19 116 PRO A N 1
ATOM 892 C CA . PRO A 1 116 ? 28.200 -22.525 -19.589 1.00 42.19 116 PRO A CA 1
ATOM 893 C C . PRO A 1 116 ? 28.120 -21.191 -20.352 1.00 42.19 116 PRO A C 1
ATOM 895 O O . PRO A 1 116 ? 27.266 -21.060 -21.257 1.00 42.19 116 PRO A O 1
#

pLDDT: mean 81.34, std 20.63, range [34.47, 98.12]

Sequence (116 aa):
MEKATDMEMEREEVEEEETESVSDVLRDRFRLSTISIAEAEAKRNGMEISEPIVACISDLAFKYAEQLAKDLELFAQHASRKIVKMEDVILSGPTLLLGPHAARGRMHVSVASCGP

Foldseek 3Di:
DVVVVVVVVVVVVVVVVVVVVVLVVVLVVLLVVLVVVVCVVCVVVVHDDDPVVSNVVSVVVSVVVVVLVVQQCVQCVVVVHRDRDVVSVVVSDDPPPPDDPDPDDDPPPPPPDDDD

InterPro domains:
  IPR009072 Histone-fold [G3DSA:1.10.20.10] (3-93)
  IPR009072 Histone-fold [SSF47113] (45-91)
  IPR029003 CENP-S/Mhf1 [PF15630] (26-92)

Radius of gyration: 21.39 Å; chains: 1; bounding box: 62×52×37 Å

Organism: Quercus rubra (NCBI:txid3512)